Protein AF-A0A3D0ZCC2-F1 (afdb_monomer_lite)

Sequence (85 aa):
MYDYREPWKIKIARVINAMMEEAGAGSISPESVIAEIPPNPEMGDIGFPMFSYAKALRKGPPQIALAVRERLEAEGIAAGVEAQG

Structure (mmCIF, N/CA/C/O backbone):
data_AF-A0A3D0ZCC2-F1
#
_entry.id   AF-A0A3D0ZCC2-F1
#
loop_
_atom_site.group_PDB
_atom_site.id
_atom_site.type_symbol
_atom_site.label_atom_id
_atom_site.label_alt_id
_atom_site.label_comp_id
_atom_site.label_asym_id
_atom_site.label_entity_id
_atom_site.label_seq_id
_atom_site.pdbx_PDB_ins_code
_atom_site.Cartn_x
_atom_site.Cartn_y
_atom_site.Cartn_z
_atom_site.occupancy
_atom_site.B_iso_or_equiv
_atom_site.auth_seq_id
_atom_site.auth_comp_id
_atom_site.auth_asym_id
_atom_site.auth_atom_id
_atom_site.pdbx_PDB_model_num
ATOM 1 N N . MET A 1 1 ? 19.684 6.276 -15.544 1.00 54.09 1 MET A N 1
ATOM 2 C CA . MET A 1 1 ? 19.566 5.047 -14.732 1.00 54.09 1 MET A CA 1
ATOM 3 C C . MET A 1 1 ? 18.080 4.735 -14.678 1.00 54.09 1 MET A C 1
ATOM 5 O O . MET A 1 1 ? 17.342 5.606 -14.247 1.00 54.09 1 MET A O 1
ATOM 9 N N . TYR A 1 2 ? 17.620 3.626 -15.260 1.00 58.94 2 TYR A N 1
ATOM 10 C CA . TYR A 1 2 ? 16.192 3.282 -15.255 1.00 58.94 2 TYR A CA 1
ATOM 11 C C . TYR A 1 2 ? 15.834 2.765 -13.861 1.00 58.94 2 TYR A C 1
ATOM 13 O O . TYR A 1 2 ? 16.346 1.722 -13.453 1.00 58.94 2 TYR A O 1
ATOM 21 N N . ASP A 1 3 ? 15.010 3.504 -13.123 1.00 75.69 3 ASP A N 1
ATOM 22 C CA . ASP A 1 3 ? 14.491 3.031 -11.846 1.00 75.69 3 ASP A CA 1
ATOM 23 C C . ASP A 1 3 ? 13.321 2.081 -12.128 1.00 75.69 3 ASP A C 1
ATOM 25 O O . ASP A 1 3 ? 12.216 2.491 -12.481 1.00 75.69 3 ASP A O 1
ATOM 29 N N . TYR A 1 4 ? 13.583 0.778 -12.051 1.00 81.25 4 TYR A N 1
ATOM 30 C CA . TYR A 1 4 ? 12.589 -0.266 -12.321 1.00 81.25 4 TYR A CA 1
ATOM 31 C C . TYR A 1 4 ? 11.447 -0.285 -11.289 1.00 81.25 4 TYR A C 1
ATOM 33 O O . TYR A 1 4 ? 10.464 -1.004 -11.478 1.00 81.25 4 TYR A O 1
ATOM 41 N N . ARG A 1 5 ? 11.545 0.508 -10.212 1.00 84.69 5 ARG A N 1
ATOM 42 C CA . ARG A 1 5 ? 10.528 0.619 -9.161 1.00 84.69 5 ARG A CA 1
ATOM 43 C C . ARG A 1 5 ? 9.492 1.683 -9.501 1.00 84.69 5 ARG A C 1
ATOM 45 O O . ARG A 1 5 ? 8.346 1.536 -9.096 1.00 84.69 5 ARG A O 1
ATOM 52 N N . GLU A 1 6 ? 9.845 2.701 -10.285 1.00 87.25 6 GLU A N 1
ATOM 53 C CA . GLU A 1 6 ? 8.939 3.769 -10.736 1.00 87.25 6 GLU A CA 1
ATOM 54 C C . GLU A 1 6 ? 7.597 3.253 -11.307 1.00 87.25 6 GLU A C 1
ATOM 56 O O . GLU A 1 6 ? 6.541 3.648 -10.802 1.00 87.25 6 GLU A O 1
ATOM 61 N N . PRO A 1 7 ? 7.565 2.322 -12.289 1.00 88.44 7 PRO A N 1
ATOM 62 C CA . PRO A 1 7 ? 6.295 1.812 -12.809 1.00 88.44 7 PRO A CA 1
ATOM 63 C C . PRO A 1 7 ? 5.469 1.088 -11.740 1.00 88.44 7 PRO A C 1
ATOM 65 O O . PRO A 1 7 ? 4.238 1.136 -11.772 1.00 88.44 7 PRO A O 1
ATOM 68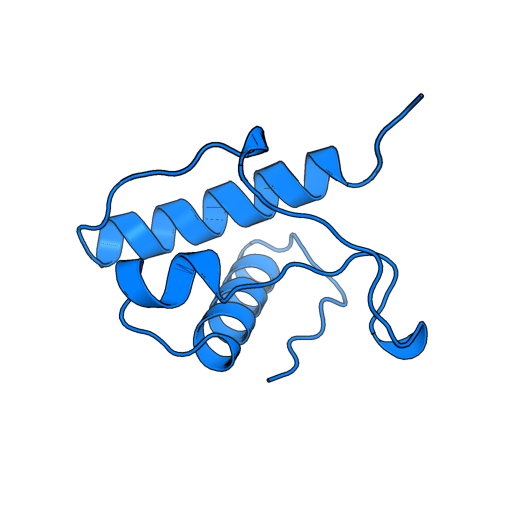 N N . TRP A 1 8 ? 6.121 0.438 -10.774 1.00 88.62 8 TRP A N 1
ATOM 69 C CA . TRP A 1 8 ? 5.439 -0.196 -9.650 1.00 88.62 8 TRP A CA 1
ATOM 70 C C . TRP A 1 8 ? 4.886 0.826 -8.662 1.00 88.62 8 TRP A C 1
ATOM 72 O O . TRP A 1 8 ? 3.732 0.704 -8.258 1.00 88.62 8 TRP A O 1
ATOM 82 N N . LYS A 1 9 ? 5.642 1.880 -8.341 1.00 91.00 9 LYS A N 1
ATOM 83 C CA . LYS A 1 9 ? 5.179 2.988 -7.495 1.00 91.00 9 LYS A CA 1
ATOM 84 C C . LYS A 1 9 ? 3.912 3.633 -8.057 1.00 91.00 9 LYS A C 1
ATOM 86 O O . LYS A 1 9 ? 2.974 3.877 -7.304 1.00 91.00 9 LYS A O 1
ATOM 91 N N . ILE A 1 10 ? 3.843 3.836 -9.375 1.00 91.50 10 ILE A N 1
ATOM 92 C CA . ILE A 1 10 ? 2.651 4.371 -10.056 1.00 91.50 10 ILE A CA 1
ATOM 93 C C . ILE A 1 10 ? 1.445 3.439 -9.879 1.00 91.50 10 ILE A C 1
ATOM 95 O O . ILE A 1 10 ? 0.363 3.892 -9.503 1.00 91.50 10 ILE A O 1
ATOM 99 N N . LYS A 1 11 ? 1.629 2.134 -10.112 1.00 91.50 11 LYS A N 1
ATOM 100 C CA . LYS A 1 11 ? 0.568 1.126 -9.959 1.00 91.50 11 LYS A CA 1
ATOM 101 C C . LYS A 1 11 ? 0.059 1.056 -8.517 1.00 91.50 11 LYS A C 1
ATOM 103 O O . LYS A 1 11 ? -1.147 1.108 -8.294 1.00 91.50 11 LYS A O 1
ATOM 108 N N . ILE A 1 12 ? 0.968 0.999 -7.543 1.00 91.88 12 ILE A N 1
ATOM 109 C CA . ILE A 1 12 ? 0.631 0.958 -6.114 1.00 91.88 12 ILE A CA 1
ATOM 110 C C . ILE A 1 12 ? -0.100 2.234 -5.696 1.00 91.88 12 ILE A C 1
ATOM 112 O O . ILE A 1 12 ? -1.162 2.146 -5.086 1.00 91.88 12 ILE A O 1
ATOM 116 N N . ALA A 1 13 ? 0.407 3.413 -6.069 1.00 93.50 13 ALA A N 1
ATOM 117 C CA . ALA A 1 13 ? -0.242 4.681 -5.747 1.00 93.50 13 ALA A CA 1
ATOM 118 C C . ALA A 1 13 ? -1.660 4.764 -6.312 1.00 93.50 13 ALA A C 1
ATOM 120 O O . ALA A 1 13 ? -2.565 5.199 -5.609 1.00 93.50 13 ALA A O 1
ATOM 121 N N . ARG A 1 14 ? -1.880 4.299 -7.548 1.00 93.31 14 ARG A N 1
ATOM 122 C CA . ARG A 1 14 ? -3.218 4.242 -8.150 1.00 93.31 14 ARG A CA 1
ATOM 123 C C . ARG A 1 14 ? -4.175 3.384 -7.320 1.00 93.31 14 ARG A C 1
ATOM 125 O O . ARG A 1 14 ? -5.277 3.831 -7.018 1.00 93.31 14 ARG A O 1
ATOM 132 N N . VAL A 1 15 ? -3.754 2.178 -6.939 1.00 93.56 15 VAL A N 1
ATOM 133 C CA . VAL A 1 15 ? -4.589 1.255 -6.156 1.00 93.56 15 VAL A CA 1
ATOM 134 C C . VAL A 1 15 ? -4.864 1.804 -4.756 1.00 93.56 15 VAL A C 1
ATOM 136 O O . VAL A 1 15 ? -6.009 1.790 -4.309 1.00 93.56 15 VAL A O 1
ATOM 139 N N . ILE A 1 16 ? -3.843 2.343 -4.087 1.00 93.31 16 ILE A N 1
ATOM 140 C CA . ILE A 1 16 ? -3.992 2.974 -2.772 1.00 93.31 16 ILE A CA 1
ATOM 141 C C . ILE A 1 16 ? -4.920 4.189 -2.850 1.00 93.31 16 ILE A C 1
ATOM 143 O O . ILE A 1 16 ? -5.784 4.325 -1.993 1.00 93.31 16 ILE A O 1
ATOM 147 N N . ASN A 1 17 ? -4.803 5.029 -3.881 1.00 94.19 17 ASN A N 1
ATOM 148 C CA . ASN A 1 17 ? -5.694 6.172 -4.081 1.00 94.19 17 ASN A CA 1
ATOM 149 C C . ASN A 1 17 ? -7.148 5.742 -4.259 1.00 94.19 17 ASN A C 1
ATOM 151 O O . ASN A 1 17 ? -8.019 6.330 -3.630 1.00 94.19 17 ASN A O 1
ATOM 155 N N . ALA A 1 18 ? -7.411 4.685 -5.032 1.00 92.75 18 ALA A N 1
ATOM 156 C CA . ALA A 1 18 ? -8.761 4.137 -5.152 1.00 92.75 18 ALA A CA 1
ATOM 157 C C . ALA A 1 18 ? -9.306 3.677 -3.786 1.00 92.75 18 ALA A C 1
ATOM 159 O O . ALA A 1 18 ? -10.440 3.980 -3.430 1.00 92.75 18 ALA A O 1
ATOM 160 N N . MET A 1 19 ? -8.480 3.002 -2.979 1.00 92.88 19 MET A N 1
ATOM 161 C CA . MET A 1 19 ? -8.869 2.585 -1.626 1.00 92.88 19 MET A CA 1
ATOM 162 C C . MET A 1 19 ? -9.069 3.772 -0.671 1.00 92.88 19 MET A C 1
ATOM 164 O O . MET A 1 19 ? -9.931 3.717 0.206 1.00 92.88 19 MET A O 1
ATOM 168 N N . MET A 1 20 ? -8.255 4.824 -0.796 1.00 92.88 20 MET A N 1
ATOM 169 C CA . MET A 1 20 ? -8.360 6.030 0.025 1.00 92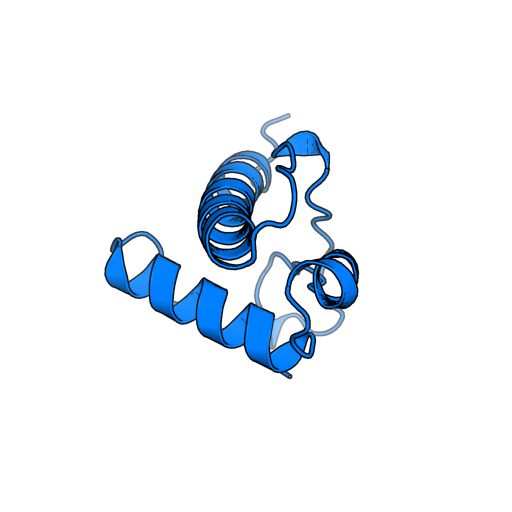.88 20 MET A CA 1
ATOM 170 C C . MET A 1 20 ? -9.610 6.833 -0.329 1.00 92.88 20 MET A C 1
ATOM 172 O O . MET A 1 20 ? -10.304 7.262 0.586 1.00 92.88 20 MET A O 1
ATOM 176 N N . GLU A 1 21 ? -9.952 6.947 -1.613 1.00 92.44 21 GLU A N 1
ATOM 177 C CA . GLU A 1 21 ? -11.185 7.587 -2.077 1.00 92.44 21 GLU A CA 1
ATOM 178 C C . GLU A 1 21 ? -12.426 6.917 -1.468 1.00 92.44 21 GLU A C 1
ATOM 180 O O . GLU A 1 21 ? -13.270 7.596 -0.884 1.00 92.44 21 GLU A O 1
ATOM 185 N N . GLU A 1 22 ? -12.487 5.581 -1.480 1.00 90.69 22 GLU A N 1
ATOM 186 C CA . GLU A 1 22 ? -13.568 4.820 -0.832 1.00 90.69 22 GLU A CA 1
ATOM 187 C C . GLU A 1 22 ? -13.619 5.025 0.690 1.00 90.69 22 GLU A C 1
ATOM 189 O O . GLU A 1 22 ? -14.692 5.002 1.296 1.00 90.69 22 GLU A O 1
ATOM 194 N N . ALA A 1 23 ? -12.464 5.237 1.325 1.00 88.94 23 ALA A N 1
ATOM 195 C CA . ALA A 1 23 ? -12.365 5.527 2.752 1.00 88.94 23 ALA A CA 1
ATOM 196 C C . ALA A 1 23 ? -12.624 7.009 3.096 1.00 88.94 23 ALA A C 1
ATOM 198 O O . ALA A 1 23 ? -12.627 7.361 4.280 1.00 88.94 23 ALA A O 1
ATOM 199 N N . GLY A 1 24 ? -12.801 7.886 2.099 1.00 89.81 24 GLY A N 1
ATOM 200 C CA . GLY A 1 24 ? -12.819 9.338 2.292 1.00 89.81 24 GLY A CA 1
ATOM 201 C C . GLY A 1 24 ? -11.495 9.888 2.841 1.00 89.81 24 GLY A C 1
ATOM 202 O O . GLY A 1 24 ? -11.472 10.933 3.493 1.00 89.81 24 GLY A O 1
ATOM 203 N N . ALA A 1 25 ? -10.399 9.158 2.637 1.00 83.50 25 ALA A N 1
ATOM 204 C CA . ALA A 1 25 ? -9.042 9.595 2.911 1.00 83.50 25 ALA A CA 1
ATOM 205 C C . ALA A 1 25 ? -8.477 10.311 1.671 1.00 83.50 25 ALA A C 1
ATOM 207 O O . ALA A 1 25 ? -8.908 10.060 0.551 1.00 83.50 25 ALA A O 1
ATOM 208 N N . GLY A 1 26 ? -7.543 11.246 1.872 1.00 88.31 26 GLY A N 1
ATOM 209 C CA . GLY A 1 26 ? -6.959 12.031 0.777 1.00 88.31 26 GLY A CA 1
ATOM 210 C C . GLY A 1 26 ? -6.183 11.189 -0.245 1.00 88.31 26 GLY A C 1
ATOM 211 O O . GLY A 1 26 ? -6.153 9.970 -0.179 1.00 88.31 26 GLY A O 1
ATOM 212 N N . SER A 1 27 ? -5.502 11.845 -1.177 1.00 91.12 27 SER A N 1
ATOM 213 C CA . SER A 1 27 ? -4.703 11.181 -2.212 1.00 91.12 27 SER A CA 1
ATOM 214 C C . SER A 1 27 ? -3.204 11.230 -1.915 1.00 91.12 27 SER A C 1
ATOM 216 O O . SER A 1 27 ? -2.711 12.176 -1.298 1.00 91.12 27 SER A O 1
ATOM 218 N N . ILE A 1 28 ? -2.465 10.255 -2.435 1.00 92.19 28 ILE A N 1
ATOM 219 C CA . ILE A 1 28 ? -1.003 10.207 -2.449 1.00 92.19 28 ILE A CA 1
ATOM 220 C C . ILE A 1 28 ? -0.455 10.305 -3.875 1.00 92.19 28 ILE A C 1
ATOM 222 O O . ILE A 1 28 ? -1.096 9.886 -4.843 1.00 92.19 28 ILE A O 1
ATOM 226 N N . SER A 1 29 ? 0.771 10.806 -3.993 1.00 92.31 29 SER A N 1
ATOM 227 C CA . SER A 1 29 ? 1.523 10.794 -5.248 1.00 92.31 29 SER A CA 1
ATOM 228 C C . SER A 1 29 ? 2.391 9.530 -5.362 1.00 92.31 29 SER A C 1
ATOM 230 O O . SER A 1 29 ? 2.886 9.041 -4.341 1.00 92.31 29 SER A O 1
ATOM 232 N N . PRO A 1 30 ? 2.651 9.014 -6.582 1.00 89.94 30 PRO A N 1
ATOM 233 C CA . PRO A 1 30 ? 3.572 7.895 -6.814 1.00 89.94 30 PRO A CA 1
ATOM 234 C C . PRO A 1 30 ? 4.954 8.096 -6.195 1.00 89.94 30 PRO A C 1
ATOM 236 O O . PRO A 1 30 ? 5.528 7.163 -5.645 1.00 89.94 30 PRO A O 1
ATOM 239 N N . GLU A 1 31 ? 5.472 9.323 -6.218 1.00 89.12 31 GLU A N 1
ATOM 240 C CA . GLU A 1 31 ? 6.762 9.678 -5.624 1.00 89.12 31 GLU A CA 1
ATOM 241 C C . GLU A 1 31 ? 6.832 9.395 -4.114 1.00 89.12 31 GLU A C 1
ATOM 243 O O . GLU A 1 31 ? 7.884 8.974 -3.633 1.00 89.12 31 GLU A O 1
ATOM 248 N N . SER A 1 32 ? 5.705 9.532 -3.401 1.00 88.19 32 SER A N 1
ATOM 249 C CA . SER A 1 32 ? 5.577 9.281 -1.961 1.00 88.19 32 SER A CA 1
ATOM 250 C C . SER A 1 32 ? 5.473 7.796 -1.604 1.00 88.19 32 SER A C 1
ATOM 252 O O . SER A 1 32 ? 5.520 7.451 -0.423 1.00 88.19 32 SER A O 1
ATOM 254 N N . VAL A 1 33 ? 5.317 6.906 -2.591 1.00 91.00 33 VAL A N 1
ATOM 255 C CA . VAL A 1 33 ? 5.354 5.460 -2.358 1.00 91.00 33 VAL A CA 1
ATOM 256 C C . VAL A 1 33 ? 6.788 5.048 -2.046 1.00 91.00 33 VAL A C 1
ATOM 258 O O . VAL A 1 33 ? 7.708 5.251 -2.843 1.00 91.00 33 VAL A O 1
ATOM 261 N N . ILE A 1 34 ? 6.976 4.455 -0.873 1.00 89.56 34 ILE A N 1
ATOM 262 C CA . ILE A 1 34 ? 8.270 3.933 -0.442 1.00 89.56 34 ILE A CA 1
ATOM 263 C C . ILE A 1 34 ? 8.469 2.568 -1.103 1.00 89.56 34 ILE A C 1
ATOM 265 O O . ILE A 1 34 ? 7.589 1.714 -1.032 1.00 89.56 34 ILE A O 1
ATOM 269 N N . ALA A 1 35 ? 9.614 2.386 -1.761 1.00 89.00 35 ALA A N 1
ATOM 270 C CA . ALA A 1 35 ? 10.031 1.124 -2.360 1.00 89.00 35 ALA A CA 1
ATOM 271 C C . ALA A 1 35 ? 11.397 0.732 -1.785 1.00 89.00 35 ALA A C 1
ATOM 273 O O . ALA A 1 35 ? 12.395 1.424 -2.017 1.00 89.00 35 ALA A O 1
ATOM 274 N N . GLU A 1 36 ? 11.435 -0.364 -1.041 1.00 87.31 36 GLU A N 1
ATOM 275 C CA . GLU A 1 36 ? 12.629 -0.884 -0.373 1.00 87.31 36 GLU A CA 1
ATOM 276 C C . GLU A 1 36 ? 13.024 -2.262 -0.916 1.00 87.31 36 GLU A C 1
ATOM 278 O O . GLU A 1 36 ? 12.284 -2.876 -1.683 1.00 87.31 36 GLU A O 1
ATOM 283 N N . ILE A 1 37 ? 14.220 -2.728 -0.560 1.00 83.31 37 ILE A N 1
ATOM 284 C CA . ILE A 1 37 ? 14.649 -4.098 -0.856 1.00 83.31 37 ILE A CA 1
ATOM 285 C C . ILE A 1 37 ? 14.178 -4.957 0.320 1.00 83.31 37 ILE A C 1
ATOM 287 O O . ILE A 1 37 ? 14.555 -4.645 1.453 1.00 83.31 37 ILE A O 1
ATOM 291 N N . PRO A 1 38 ? 13.356 -5.993 0.092 1.00 79.38 38 PRO A N 1
ATOM 292 C CA . PRO A 1 38 ? 12.863 -6.818 1.180 1.00 79.38 38 PRO A CA 1
ATOM 293 C C . PRO A 1 38 ? 14.019 -7.572 1.858 1.00 79.38 38 PRO A C 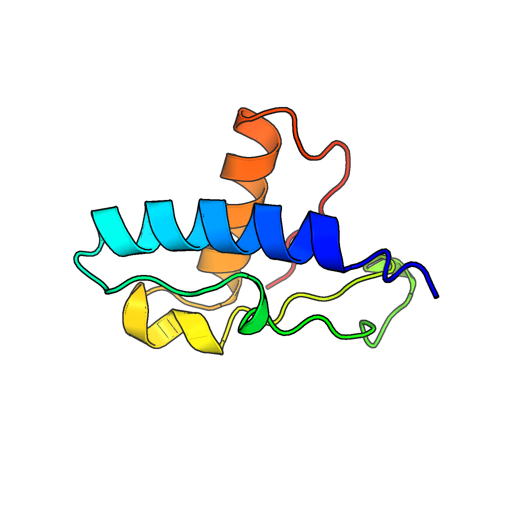1
ATOM 295 O O . PRO A 1 38 ? 15.020 -7.898 1.217 1.00 79.38 38 PRO A O 1
ATOM 298 N N . PRO A 1 39 ? 13.899 -7.870 3.163 1.00 76.44 39 PRO A N 1
ATOM 299 C CA . PRO A 1 39 ? 14.965 -8.510 3.933 1.00 76.44 39 PRO A CA 1
ATOM 300 C C . PRO A 1 39 ? 15.243 -9.955 3.500 1.00 76.44 39 PRO A C 1
ATOM 302 O O . PRO A 1 39 ? 16.331 -10.459 3.773 1.00 76.44 39 PRO A O 1
ATOM 305 N N . ASN A 1 40 ? 14.284 -10.616 2.840 1.00 74.44 40 ASN A N 1
ATOM 306 C CA . ASN A 1 40 ? 14.434 -11.975 2.334 1.00 74.44 40 ASN A CA 1
ATOM 307 C C . ASN A 1 40 ? 14.222 -11.989 0.805 1.00 74.44 40 ASN A C 1
ATOM 309 O O . ASN A 1 40 ? 13.147 -11.585 0.357 1.00 74.44 40 ASN A O 1
ATOM 313 N N . PRO A 1 41 ? 15.194 -12.455 -0.003 1.00 72.94 41 PRO A N 1
ATOM 314 C CA . PRO A 1 41 ? 15.099 -12.439 -1.469 1.00 72.94 41 PRO A CA 1
ATOM 315 C C . PRO A 1 41 ? 13.968 -13.315 -2.028 1.00 72.94 41 PRO A C 1
ATOM 317 O O . PRO A 1 41 ? 13.534 -13.107 -3.156 1.00 72.94 41 PRO A O 1
ATOM 320 N N . GLU A 1 42 ? 13.454 -14.267 -1.245 1.00 73.25 42 GLU A N 1
ATOM 321 C CA . GLU A 1 42 ? 12.283 -15.075 -1.615 1.00 73.25 42 GLU A CA 1
ATOM 322 C C . GLU A 1 42 ? 10.985 -14.253 -1.685 1.00 73.25 42 GLU A C 1
ATOM 324 O O . GLU A 1 42 ? 10.045 -14.674 -2.343 1.00 73.25 42 GLU A O 1
ATOM 329 N N . MET A 1 43 ? 10.931 -13.073 -1.053 1.00 68.44 43 MET A N 1
ATOM 330 C CA . MET A 1 43 ? 9.755 -12.186 -1.055 1.00 68.44 43 MET A CA 1
ATOM 331 C C . MET A 1 43 ? 9.662 -11.307 -2.317 1.00 68.44 43 MET A C 1
ATOM 333 O O . MET A 1 43 ? 8.778 -10.453 -2.415 1.00 68.44 43 MET A O 1
ATOM 337 N N . GLY A 1 44 ? 10.589 -11.487 -3.262 1.00 75.62 44 GLY A N 1
ATOM 338 C CA . GLY A 1 44 ? 10.699 -10.717 -4.498 1.00 75.62 44 GLY A CA 1
ATOM 339 C C . GLY A 1 44 ? 11.736 -9.594 -4.432 1.00 75.62 44 GLY A C 1
ATOM 340 O O . GLY A 1 44 ? 12.463 -9.428 -3.457 1.00 75.62 44 GLY A O 1
ATOM 341 N N . ASP A 1 45 ? 11.811 -8.808 -5.504 1.00 79.19 45 ASP A N 1
ATOM 342 C CA . ASP A 1 45 ? 12.856 -7.790 -5.681 1.00 79.19 45 ASP A CA 1
ATOM 343 C C . ASP A 1 45 ? 12.502 -6.415 -5.085 1.00 79.19 45 ASP A C 1
ATOM 345 O O . ASP A 1 45 ? 13.381 -5.569 -4.900 1.00 79.19 45 ASP A O 1
ATOM 349 N N . ILE A 1 46 ? 11.213 -6.154 -4.823 1.00 84.31 46 ILE A N 1
ATOM 350 C CA . ILE A 1 46 ? 10.707 -4.840 -4.395 1.00 84.31 46 ILE A CA 1
ATOM 351 C C . ILE A 1 46 ? 9.686 -5.004 -3.267 1.00 84.31 46 ILE A C 1
ATOM 353 O O . ILE A 1 46 ? 8.629 -5.601 -3.453 1.00 84.31 46 ILE A O 1
ATOM 357 N N . GLY A 1 47 ? 9.982 -4.412 -2.112 1.00 87.44 47 GLY A N 1
ATOM 358 C CA . GLY A 1 47 ? 9.093 -4.327 -0.961 1.00 87.44 47 GLY A CA 1
ATOM 359 C C . GLY A 1 47 ? 8.353 -2.991 -0.912 1.00 87.44 47 GLY A C 1
ATOM 360 O O . GLY A 1 47 ? 8.951 -1.929 -1.100 1.00 87.44 47 GLY A O 1
ATOM 361 N N . PHE A 1 48 ? 7.051 -3.042 -0.619 1.00 89.06 48 PHE A N 1
ATOM 362 C CA . PHE A 1 48 ? 6.204 -1.864 -0.417 1.00 89.06 48 PHE A CA 1
ATOM 363 C C . PHE A 1 48 ? 5.623 -1.875 1.005 1.00 89.06 48 PHE A C 1
ATOM 365 O O . PHE A 1 48 ? 4.624 -2.556 1.255 1.00 89.06 48 PHE A O 1
ATOM 372 N N . PRO A 1 49 ? 6.219 -1.150 1.967 1.00 89.62 49 PRO A N 1
ATOM 373 C CA . PRO A 1 49 ? 5.700 -1.091 3.328 1.00 89.62 49 PRO A CA 1
ATOM 374 C C . PRO A 1 49 ? 4.337 -0.381 3.366 1.00 89.62 49 PRO A C 1
ATOM 376 O O . PRO A 1 49 ? 4.221 0.807 3.072 1.00 89.62 49 PRO A O 1
ATOM 379 N N . MET A 1 50 ? 3.289 -1.092 3.797 1.00 92.94 50 MET A N 1
ATOM 380 C CA . MET A 1 50 ? 1.916 -0.553 3.842 1.00 92.94 50 MET A CA 1
ATOM 381 C C . MET A 1 50 ? 1.578 0.206 5.137 1.00 92.94 50 MET A C 1
ATOM 383 O O . MET A 1 50 ? 0.480 0.751 5.277 1.00 92.94 50 MET A O 1
ATOM 387 N N . PHE A 1 51 ? 2.512 0.276 6.092 1.00 90.56 51 PHE A N 1
ATOM 388 C CA . PHE A 1 51 ? 2.312 0.905 7.406 1.00 90.56 51 PHE A CA 1
ATOM 389 C C . PHE A 1 51 ? 1.901 2.380 7.309 1.00 90.56 51 PHE A C 1
ATOM 391 O O . PHE A 1 51 ? 1.036 2.827 8.064 1.00 90.56 51 PHE A O 1
ATOM 398 N N . SER A 1 52 ? 2.450 3.113 6.336 1.00 89.31 52 SER A N 1
ATOM 399 C CA . SER A 1 52 ? 2.143 4.529 6.090 1.00 89.31 52 SER A CA 1
ATOM 400 C C . SER A 1 52 ? 0.665 4.779 5.763 1.00 89.31 52 SER A C 1
ATOM 402 O O . SER A 1 52 ? 0.158 5.877 5.989 1.00 89.31 52 SER A O 1
ATOM 404 N N . TYR A 1 53 ? -0.050 3.762 5.274 1.00 91.31 53 TYR A N 1
ATOM 405 C CA . TYR A 1 53 ? -1.444 3.868 4.836 1.00 91.31 53 TYR A CA 1
ATOM 406 C C . TYR A 1 53 ? -2.446 3.330 5.863 1.00 91.31 53 TYR A C 1
ATOM 408 O O . TYR A 1 53 ? -3.645 3.582 5.738 1.00 91.31 53 TYR A O 1
ATOM 416 N N . ALA A 1 54 ? -1.975 2.646 6.912 1.00 92.31 54 ALA A N 1
ATOM 417 C CA . ALA A 1 54 ? -2.823 2.005 7.918 1.00 92.31 54 ALA A CA 1
ATOM 418 C C . ALA A 1 54 ? -3.806 2.978 8.583 1.00 92.31 54 ALA A C 1
ATOM 420 O O . ALA A 1 54 ? -4.996 2.688 8.717 1.00 92.31 54 ALA A O 1
ATOM 421 N N . LYS A 1 55 ? -3.325 4.176 8.940 1.00 90.19 55 LYS A N 1
ATOM 422 C CA . LYS A 1 55 ? -4.150 5.218 9.568 1.00 90.19 55 LYS A CA 1
ATOM 423 C C . LYS A 1 55 ? -5.198 5.789 8.612 1.00 90.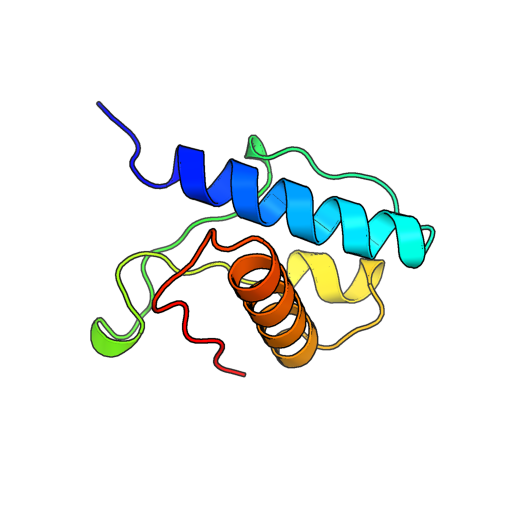19 55 LYS A C 1
ATOM 425 O O . LYS A 1 55 ? -6.338 5.992 9.022 1.00 90.19 55 LYS A O 1
ATOM 430 N N . ALA A 1 56 ? -4.812 6.046 7.363 1.00 90.75 56 ALA A N 1
ATOM 431 C CA . ALA A 1 56 ? -5.691 6.619 6.347 1.00 90.75 56 ALA A CA 1
ATOM 432 C C . ALA A 1 56 ? -6.818 5.646 5.971 1.00 90.75 56 ALA A C 1
ATOM 434 O O . ALA A 1 56 ? -7.982 6.025 5.946 1.00 90.75 56 ALA A O 1
ATOM 435 N N . LEU A 1 57 ? -6.473 4.373 5.765 1.00 91.69 57 LEU A N 1
ATOM 436 C CA . LEU A 1 57 ? -7.408 3.332 5.337 1.00 91.69 57 LEU A CA 1
ATOM 437 C C . LEU A 1 57 ? -8.144 2.649 6.497 1.00 91.69 57 LEU A C 1
ATOM 439 O O . LEU A 1 57 ? -9.041 1.845 6.253 1.00 91.69 57 LEU A O 1
ATOM 443 N N . ARG A 1 58 ? -7.756 2.932 7.750 1.00 92.56 58 ARG A N 1
ATOM 444 C CA . ARG A 1 58 ? -8.249 2.260 8.970 1.00 92.56 58 ARG A CA 1
ATOM 445 C C . ARG A 1 58 ? -8.181 0.729 8.860 1.00 92.56 58 ARG A C 1
ATOM 447 O O . ARG A 1 58 ? -9.072 0.018 9.317 1.00 92.56 58 ARG A O 1
ATOM 454 N N . LYS A 1 59 ? -7.121 0.232 8.221 1.00 92.75 59 LYS A N 1
ATOM 455 C CA . LYS A 1 59 ? -6.854 -1.189 7.961 1.00 92.75 59 LYS A CA 1
ATOM 456 C C . LYS A 1 59 ? -5.449 -1.526 8.438 1.00 92.75 59 LYS A C 1
ATOM 458 O O . LYS A 1 59 ? -4.557 -0.684 8.374 1.00 92.75 59 LYS A O 1
ATOM 463 N N . GLY A 1 60 ? -5.244 -2.753 8.909 1.00 93.31 60 GLY A N 1
ATOM 464 C CA . GLY A 1 60 ? -3.901 -3.223 9.236 1.00 93.31 60 GLY A CA 1
ATOM 465 C C . GLY A 1 60 ? -3.013 -3.291 7.981 1.00 93.31 60 GLY A C 1
ATOM 466 O O . GLY A 1 60 ? -3.534 -3.597 6.905 1.00 93.31 60 GLY A O 1
ATOM 467 N N . PRO A 1 61 ? -1.687 -3.072 8.095 1.00 89.81 61 PRO A N 1
ATOM 468 C CA . PRO A 1 61 ? -0.731 -3.283 7.001 1.00 89.81 61 PRO A CA 1
ATOM 469 C C . PRO A 1 61 ? -0.936 -4.591 6.208 1.00 89.81 61 PRO A C 1
ATOM 471 O O . PRO A 1 61 ? -1.027 -4.498 4.982 1.00 89.81 61 PRO A O 1
ATOM 474 N N . PRO A 1 62 ? -1.120 -5.773 6.845 1.00 90.44 62 PRO A N 1
ATOM 475 C CA . PRO A 1 62 ? -1.394 -7.023 6.127 1.00 90.44 62 PRO A CA 1
ATOM 476 C C . PRO A 1 62 ? -2.673 -6.978 5.282 1.00 90.44 62 PRO A C 1
ATOM 478 O O . PRO A 1 62 ? -2.712 -7.480 4.162 1.00 90.44 62 PRO A O 1
ATOM 481 N N . GLN A 1 63 ? -3.729 -6.341 5.796 1.00 92.06 63 GLN A N 1
ATOM 482 C CA . GLN A 1 63 ? -5.008 -6.229 5.091 1.00 92.06 63 GLN A CA 1
ATOM 483 C C . GLN A 1 63 ? -4.906 -5.293 3.885 1.00 92.06 63 GLN A C 1
ATOM 485 O O . GLN A 1 63 ? -5.567 -5.516 2.875 1.00 92.06 63 GLN A O 1
ATOM 490 N N . ILE A 1 64 ? -4.093 -4.239 3.993 1.00 93.19 64 ILE A N 1
ATOM 491 C CA . ILE A 1 64 ? -3.834 -3.318 2.883 1.00 93.19 64 ILE A CA 1
ATOM 492 C C . ILE A 1 64 ? -3.024 -4.030 1.805 1.00 93.19 64 ILE A C 1
ATOM 494 O O . ILE A 1 64 ? -3.412 -3.970 0.646 1.00 93.19 64 ILE A O 1
ATOM 498 N N . ALA A 1 65 ? -1.957 -4.744 2.175 1.00 90.88 65 ALA A N 1
ATOM 499 C CA . ALA A 1 65 ? -1.143 -5.501 1.226 1.00 90.88 65 ALA A CA 1
ATOM 500 C C . ALA A 1 65 ? -1.983 -6.526 0.446 1.00 90.88 65 ALA A C 1
ATOM 502 O O . ALA A 1 65 ? -1.899 -6.583 -0.780 1.00 90.88 65 ALA A O 1
ATOM 503 N N . LEU A 1 66 ? -2.849 -7.269 1.146 1.00 90.75 66 LEU A N 1
ATOM 504 C CA . LEU A 1 66 ? -3.768 -8.221 0.526 1.00 90.75 66 LEU A CA 1
ATOM 505 C C . LEU A 1 66 ? -4.729 -7.533 -0.454 1.00 90.75 66 LEU A C 1
ATOM 507 O O . LEU A 1 66 ? -4.802 -7.927 -1.613 1.00 90.75 66 LEU A O 1
ATOM 511 N N . ALA A 1 67 ? -5.403 -6.466 -0.020 1.00 92.00 67 ALA A N 1
ATOM 512 C CA . ALA A 1 67 ? -6.352 -5.745 -0.864 1.00 92.00 67 ALA A CA 1
ATOM 513 C C . ALA A 1 67 ? -5.681 -5.098 -2.088 1.00 92.00 67 ALA A C 1
ATOM 515 O O . ALA A 1 67 ? -6.260 -5.067 -3.173 1.00 92.00 67 ALA A O 1
ATOM 516 N N . VAL A 1 68 ? -4.454 -4.592 -1.929 1.00 91.19 68 VAL A N 1
ATOM 517 C CA . VAL A 1 68 ? -3.664 -4.052 -3.040 1.00 91.19 68 VAL A CA 1
ATOM 518 C C . VAL A 1 68 ? -3.337 -5.155 -4.040 1.00 91.19 68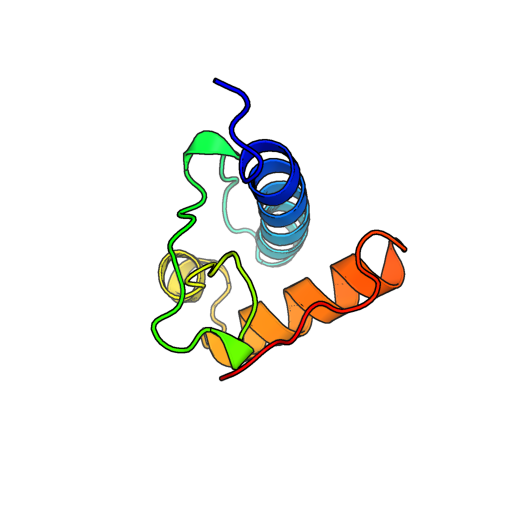 VAL A C 1
ATOM 520 O O . VAL A 1 68 ? -3.550 -4.956 -5.234 1.00 91.19 68 VAL A O 1
ATOM 523 N N . ARG A 1 69 ? -2.878 -6.322 -3.568 1.00 89.50 69 ARG A N 1
ATOM 524 C CA . ARG A 1 69 ? -2.617 -7.485 -4.425 1.00 89.50 69 ARG A CA 1
ATOM 525 C C . ARG A 1 69 ? -3.867 -7.886 -5.204 1.00 89.50 69 ARG A C 1
ATOM 527 O O . ARG A 1 69 ? -3.808 -7.936 -6.425 1.00 89.50 69 ARG A O 1
ATOM 534 N N . GLU A 1 70 ? -4.993 -8.087 -4.523 1.00 90.06 70 GLU A N 1
ATOM 535 C CA . GLU A 1 70 ? -6.249 -8.503 -5.162 1.00 90.06 70 GLU A CA 1
ATOM 536 C C . GLU A 1 70 ? -6.698 -7.518 -6.252 1.00 90.06 70 GLU A C 1
ATOM 538 O O . GLU A 1 70 ? -7.139 -7.928 -7.324 1.00 90.06 70 GLU A O 1
ATOM 543 N N . ARG A 1 71 ? -6.537 -6.207 -6.023 1.00 90.38 71 ARG A N 1
ATOM 544 C CA . ARG A 1 71 ? -6.850 -5.183 -7.032 1.00 90.38 71 ARG A CA 1
ATOM 545 C C . ARG A 1 71 ? -5.875 -5.193 -8.206 1.00 90.38 71 ARG A C 1
ATOM 547 O O . ARG A 1 71 ? -6.306 -5.036 -9.344 1.00 90.38 71 ARG A O 1
ATOM 554 N N . LEU A 1 72 ? -4.582 -5.394 -7.957 1.00 87.88 72 LEU A N 1
ATOM 555 C CA . LEU A 1 72 ? -3.584 -5.520 -9.024 1.00 87.88 72 LEU A CA 1
ATOM 556 C C . LEU A 1 72 ? -3.817 -6.770 -9.884 1.00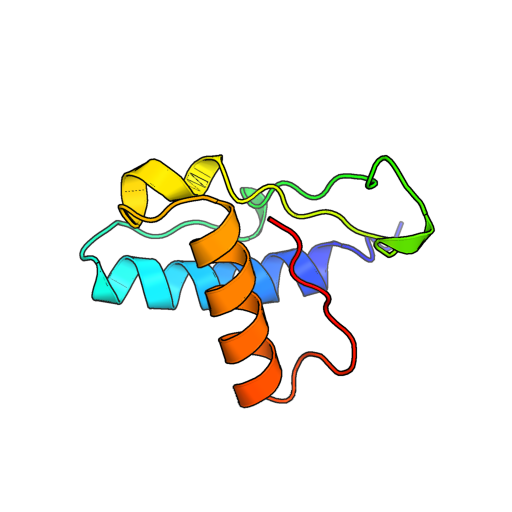 87.88 72 LEU A C 1
ATOM 558 O O . LEU A 1 72 ? -3.650 -6.704 -11.102 1.00 87.88 72 LEU A O 1
ATOM 562 N N . GLU A 1 73 ? -4.213 -7.886 -9.270 1.00 86.69 73 GLU A N 1
ATOM 563 C CA . GLU A 1 73 ? -4.593 -9.118 -9.970 1.00 86.69 73 GLU A CA 1
ATOM 564 C C . GLU A 1 73 ? -5.871 -8.911 -10.794 1.00 86.69 73 GLU A C 1
ATOM 566 O O . GLU A 1 73 ? -5.906 -9.270 -11.971 1.00 86.69 73 GLU A O 1
ATOM 571 N N . ALA A 1 74 ? -6.890 -8.256 -10.225 1.00 84.94 74 ALA A N 1
ATOM 572 C CA . ALA A 1 74 ? -8.141 -7.955 -10.921 1.00 84.94 74 ALA A CA 1
ATOM 573 C C . ALA A 1 74 ? -7.951 -7.026 -12.135 1.00 84.94 74 ALA A C 1
ATOM 575 O O . ALA A 1 74 ? -8.642 -7.182 -13.140 1.00 84.94 74 ALA A O 1
ATOM 576 N N . GLU A 1 75 ? -7.002 -6.086 -12.076 1.00 80.38 75 GLU A N 1
ATOM 577 C CA . GLU A 1 75 ? -6.639 -5.240 -13.223 1.00 80.38 75 GLU A CA 1
ATOM 578 C C . GLU A 1 75 ? -5.710 -5.946 -14.236 1.00 80.38 75 GLU A C 1
ATOM 580 O O . GLU A 1 75 ? -5.342 -5.351 -15.250 1.00 80.38 75 GLU A O 1
ATOM 585 N N . GLY A 1 76 ? -5.309 -7.200 -13.990 1.00 76.69 76 GLY A N 1
ATOM 586 C CA . GLY A 1 76 ? -4.387 -7.950 -14.851 1.00 76.69 76 GLY A CA 1
ATOM 587 C C . GLY A 1 76 ? -2.955 -7.402 -14.844 1.00 76.69 76 GLY A C 1
ATOM 588 O O . GLY A 1 76 ? -2.179 -7.653 -15.765 1.00 76.69 76 GLY A O 1
ATOM 589 N N . ILE A 1 77 ? -2.599 -6.617 -13.824 1.00 70.56 77 ILE A N 1
ATOM 590 C CA . ILE A 1 77 ? -1.336 -5.872 -13.736 1.00 70.56 77 ILE A CA 1
ATOM 591 C C . ILE A 1 77 ? -0.211 -6.715 -13.117 1.00 70.56 77 ILE A C 1
ATOM 593 O O . ILE A 1 77 ? 0.969 -6.417 -13.336 1.00 70.56 77 ILE A O 1
ATOM 597 N N . ALA A 1 78 ? -0.562 -7.749 -12.353 1.00 58.28 78 ALA A N 1
ATOM 598 C CA . ALA A 1 78 ? 0.365 -8.546 -11.564 1.00 58.28 78 ALA A CA 1
ATOM 599 C C . ALA A 1 78 ? 0.092 -10.048 -11.716 1.00 58.28 78 ALA A C 1
ATOM 601 O O . ALA A 1 78 ? -0.768 -10.597 -11.038 1.00 58.28 78 ALA A O 1
ATOM 602 N N . ALA A 1 79 ? 0.869 -10.733 -12.554 1.00 48.72 79 ALA A N 1
ATOM 603 C CA . ALA A 1 79 ? 1.080 -12.166 -12.386 1.00 48.72 79 ALA A CA 1
ATOM 604 C C . ALA A 1 79 ? 2.248 -12.342 -11.395 1.00 48.72 79 ALA A C 1
ATOM 606 O O . ALA A 1 79 ? 3.386 -12.054 -11.757 1.00 48.72 79 ALA A O 1
ATOM 607 N N . GLY A 1 80 ? 1.969 -12.744 -10.147 1.00 57.94 80 GLY A N 1
ATOM 608 C CA . GLY A 1 80 ? 3.006 -13.105 -9.161 1.00 57.94 80 GLY A CA 1
ATOM 609 C C . GLY A 1 80 ? 3.335 -12.085 -8.059 1.00 57.94 80 GLY A C 1
ATOM 610 O O . GLY A 1 80 ? 4.463 -12.072 -7.583 1.00 57.94 80 GLY A O 1
ATOM 611 N N . VAL A 1 81 ? 2.399 -11.226 -7.638 1.00 62.94 81 VAL A N 1
ATOM 612 C CA . VAL A 1 81 ? 2.598 -10.390 -6.432 1.00 62.94 81 VAL A CA 1
ATOM 613 C C . VAL A 1 81 ? 2.212 -11.194 -5.191 1.00 62.94 81 VAL A C 1
ATOM 615 O O . VAL A 1 81 ? 1.078 -11.649 -5.090 1.00 62.94 81 VAL A O 1
ATOM 618 N N . GLU A 1 82 ? 3.118 -11.346 -4.225 1.00 60.75 82 GLU A N 1
ATOM 619 C CA . GLU A 1 82 ? 2.838 -12.014 -2.948 1.00 60.75 82 GLU A CA 1
ATOM 620 C C . GLU A 1 82 ? 2.592 -10.981 -1.838 1.00 60.75 82 GLU A C 1
ATOM 622 O O . GLU A 1 82 ? 3.408 -10.095 -1.591 1.00 60.75 82 GLU A O 1
ATOM 627 N N . ALA A 1 83 ? 1.441 -11.074 -1.166 1.00 61.81 83 ALA A N 1
ATOM 628 C CA . ALA A 1 83 ? 1.130 -10.264 0.007 1.00 61.81 83 ALA A CA 1
ATOM 629 C C . ALA A 1 83 ? 1.473 -11.075 1.260 1.00 61.81 83 ALA A C 1
ATOM 631 O O . ALA A 1 83 ? 0.863 -12.119 1.496 1.00 61.81 83 ALA A O 1
ATOM 632 N N . GLN A 1 84 ? 2.425 -10.597 2.059 1.00 59.59 84 GLN A N 1
ATOM 633 C CA . GLN A 1 84 ? 2.723 -11.153 3.378 1.00 59.59 84 GLN A CA 1
ATOM 634 C C . GLN A 1 84 ? 2.414 -10.134 4.471 1.00 59.59 84 GLN A C 1
ATOM 636 O O . GLN A 1 84 ? 2.482 -8.921 4.255 1.00 59.59 84 GLN A O 1
ATOM 641 N N . GLY A 1 85 ? 1.987 -10.661 5.616 1.00 48.28 85 GLY A N 1
ATOM 642 C CA . GLY A 1 85 ? 1.353 -9.925 6.695 1.00 48.28 85 GLY A CA 1
ATOM 643 C C . GLY A 1 85 ? 1.998 -10.133 8.044 1.00 48.28 85 GLY A C 1
ATOM 644 O O . GLY A 1 85 ? 2.510 -11.250 8.265 1.00 48.28 85 GLY A O 1
#

Radius of gyration: 12.29 Å; chains: 1; bounding box: 33×27×25 Å

pLDDT: mean 84.14, std 11.56, range [48.28, 94.19]

Secondary structure (DSSP, 8-state):
---TTHHHHHHHHHHHHHHHHHTT-----GGGS--B--SSGGG-S-B--THHHHHHHTS-HHHHHHHHHHHHHHTT--SSPPP--

Foldseek 3Di:
DDPPCLVVLQLLQVQLQVLLVVLVFHGDDSVPFDWDQDPDCVQDGTDTQQCVCCVSNVHDRLVSQVSSVVVCVVVVNDDDHDRDD